Protein AF-A0A5F0D4K8-F1 (afdb_monomer_lite)

pLDDT: mean 79.17, std 13.9, range [42.75, 95.19]

Radius of gyration: 53.73 Å; chains: 1; bounding box: 143×47×119 Å

Secondary structure (DSSP, 8-state):
---HHHHHHHHHHHHHHHHHHHHS-GGG-SS-GGGTSHHHHHHHHHHHHHHHHHHHHHHHHHHHHHHHHHHHHHHHHHHHHHHHHHHHHHHHHHHHHHHHHT-HHHHHHHHHHHHHHHHHHHHHHHHHHHHHHH----S-----------

Structure (mmCIF, N/CA/C/O backbone):
data_AF-A0A5F0D4K8-F1
#
_entry.id   AF-A0A5F0D4K8-F1
#
loop_
_atom_site.group_PDB
_atom_site.id
_atom_site.type_symbol
_atom_site.label_atom_id
_atom_site.label_alt_id
_atom_site.label_comp_id
_atom_site.label_asym_id
_atom_site.label_entity_id
_atom_site.label_seq_id
_atom_site.pdbx_PDB_ins_code
_atom_site.Cartn_x
_atom_site.Cartn_y
_atom_site.Cartn_z
_atom_site.occupancy
_atom_site.B_iso_or_equiv
_atom_site.auth_seq_id
_atom_site.auth_comp_id
_atom_site.auth_asym_id
_atom_site.auth_atom_id
_atom_site.pdbx_PDB_model_num
ATOM 1 N N . MET A 1 1 ? -0.737 -5.977 -14.542 1.00 53.81 1 MET A N 1
ATOM 2 C CA . MET A 1 1 ? -0.170 -7.314 -14.805 1.00 53.81 1 MET A CA 1
ATOM 3 C C . MET A 1 1 ? 0.825 -7.167 -15.935 1.00 53.81 1 MET A C 1
ATOM 5 O O . MET A 1 1 ? 0.399 -6.930 -17.057 1.00 53.81 1 MET A O 1
ATOM 9 N N . GLY A 1 2 ? 2.121 -7.146 -15.610 1.00 55.56 2 GLY A N 1
ATOM 10 C CA . GLY A 1 2 ? 3.193 -6.940 -16.585 1.00 55.56 2 GLY A CA 1
ATOM 11 C C . GLY A 1 2 ? 3.102 -8.004 -17.665 1.00 55.56 2 GLY A C 1
ATOM 12 O O . GLY A 1 2 ? 3.254 -9.187 -17.383 1.00 55.56 2 GLY A O 1
ATOM 13 N N . THR A 1 3 ? 2.743 -7.592 -18.873 1.00 69.81 3 THR A N 1
ATOM 14 C CA . THR A 1 3 ? 2.500 -8.502 -19.982 1.00 69.81 3 THR A CA 1
ATOM 15 C C . THR A 1 3 ? 3.852 -9.051 -20.447 1.00 69.81 3 THR A C 1
ATOM 17 O O . THR A 1 3 ? 4.637 -8.287 -21.013 1.00 69.81 3 THR A O 1
ATOM 20 N N . PRO A 1 4 ? 4.150 -10.354 -20.263 1.00 85.38 4 PRO A N 1
ATOM 21 C CA . PRO A 1 4 ? 5.403 -10.964 -20.735 1.00 85.38 4 PRO A CA 1
ATOM 22 C C . PRO A 1 4 ? 5.602 -10.796 -22.250 1.00 85.38 4 PRO A C 1
ATOM 24 O O . PRO A 1 4 ? 6.719 -10.845 -22.754 1.00 85.38 4 PRO A O 1
ATOM 27 N N . TRP A 1 5 ? 4.518 -10.496 -22.964 1.00 84.88 5 TRP A N 1
ATOM 28 C CA . TRP A 1 5 ? 4.494 -10.097 -24.364 1.00 84.88 5 TRP A CA 1
ATOM 29 C C . TRP A 1 5 ? 5.401 -8.912 -24.721 1.00 84.88 5 TRP A C 1
ATOM 31 O O . TRP A 1 5 ? 5.979 -8.927 -25.803 1.00 84.88 5 TRP A O 1
ATOM 41 N N . PHE A 1 6 ? 5.575 -7.914 -23.842 1.00 84.31 6 PHE A N 1
ATOM 42 C CA . PHE A 1 6 ? 6.473 -6.784 -24.131 1.00 84.31 6 PHE A CA 1
ATOM 43 C C . PHE A 1 6 ? 7.936 -7.236 -24.207 1.00 84.31 6 PHE A C 1
ATOM 45 O O . PHE A 1 6 ? 8.645 -6.900 -25.154 1.00 84.31 6 PHE A O 1
ATOM 52 N N . LEU A 1 7 ? 8.362 -8.054 -23.240 1.00 86.69 7 LEU A N 1
ATOM 53 C CA . LEU A 1 7 ? 9.715 -8.605 -23.208 1.00 86.69 7 LEU A CA 1
ATOM 54 C C . LEU A 1 7 ? 9.952 -9.531 -24.404 1.00 86.69 7 LEU A C 1
ATOM 56 O O . LEU A 1 7 ? 10.970 -9.401 -25.073 1.00 86.69 7 LEU A O 1
ATOM 60 N N . LEU A 1 8 ? 8.982 -10.392 -24.733 1.00 90.19 8 LEU A N 1
ATOM 61 C CA . LEU A 1 8 ? 9.069 -11.278 -25.897 1.00 90.19 8 LEU A CA 1
ATOM 62 C C . LEU A 1 8 ? 9.215 -10.506 -27.216 1.00 90.19 8 LEU A C 1
ATOM 64 O O . LEU A 1 8 ? 10.046 -10.874 -28.044 1.00 90.19 8 LEU A O 1
ATOM 68 N N . GLY A 1 9 ? 8.456 -9.421 -27.404 1.00 90.31 9 GLY A N 1
ATOM 69 C CA . GLY A 1 9 ? 8.575 -8.564 -28.587 1.00 90.31 9 GLY A CA 1
ATOM 70 C C . GLY A 1 9 ? 9.948 -7.894 -28.697 1.00 90.31 9 GLY A C 1
ATOM 71 O O . GLY A 1 9 ? 10.557 -7.920 -29.766 1.00 90.31 9 GLY A O 1
ATOM 72 N N . LEU A 1 10 ? 10.467 -7.356 -27.585 1.00 88.38 10 LEU A N 1
ATOM 73 C CA . LEU A 1 10 ? 11.797 -6.738 -27.526 1.00 88.38 10 LEU A CA 1
ATOM 74 C C . LEU A 1 10 ? 12.908 -7.755 -27.841 1.00 88.38 10 LEU A C 1
ATOM 76 O O . LEU A 1 10 ? 13.815 -7.463 -28.620 1.00 88.38 10 LEU A O 1
ATOM 80 N N . THR A 1 11 ? 12.821 -8.964 -27.276 1.00 88.50 11 THR A N 1
ATOM 81 C CA . THR A 1 11 ? 13.782 -10.044 -27.535 1.00 88.50 11 THR A CA 1
ATOM 82 C C . THR A 1 11 ? 13.743 -10.484 -28.994 1.00 88.50 11 THR A C 1
ATOM 84 O O . THR A 1 11 ? 14.797 -10.624 -29.612 1.00 88.50 11 THR A O 1
ATOM 87 N N . LEU A 1 12 ? 12.551 -10.655 -29.575 1.00 92.56 12 LEU A N 1
ATOM 88 C CA . LEU A 1 12 ? 12.414 -11.037 -30.980 1.00 92.56 12 LEU A CA 1
ATOM 89 C C . LEU A 1 12 ? 12.984 -9.961 -31.913 1.00 92.56 12 LEU A C 1
ATOM 91 O O . LEU A 1 12 ? 13.694 -10.291 -32.861 1.00 92.56 12 LEU A O 1
ATOM 95 N N . PHE A 1 13 ? 12.730 -8.683 -31.617 1.00 88.69 13 PHE A N 1
ATOM 96 C CA . PHE A 1 13 ? 13.299 -7.560 -32.360 1.00 88.69 13 PHE A CA 1
ATOM 97 C C . PHE A 1 13 ? 14.832 -7.552 -32.302 1.00 88.69 13 PHE A C 1
ATOM 99 O O . PHE A 1 13 ? 15.480 -7.455 -33.343 1.00 88.69 13 PHE A O 1
ATOM 106 N N . ALA A 1 14 ? 15.420 -7.715 -31.113 1.00 86.81 14 ALA A N 1
ATOM 107 C CA . ALA A 1 14 ? 16.872 -7.762 -30.951 1.00 86.81 14 ALA A CA 1
ATOM 108 C C . ALA A 1 14 ? 17.497 -8.933 -31.730 1.00 86.81 14 ALA A C 1
ATOM 110 O O . ALA A 1 14 ? 18.474 -8.747 -32.455 1.00 86.81 14 ALA A O 1
ATOM 111 N N . VAL A 1 15 ? 16.903 -10.129 -31.645 1.00 88.31 15 VAL A N 1
ATOM 112 C CA . VAL A 1 15 ? 17.370 -11.316 -32.381 1.00 88.31 15 VAL A CA 1
ATOM 113 C C . VAL A 1 15 ? 17.256 -11.114 -33.893 1.00 88.31 15 VAL A C 1
ATOM 115 O O . VAL A 1 15 ? 18.198 -11.436 -34.620 1.00 88.31 15 VAL A O 1
ATOM 118 N N . ALA A 1 16 ? 16.146 -10.551 -34.378 1.00 87.88 16 ALA A N 1
ATOM 119 C CA . ALA A 1 16 ? 15.960 -10.249 -35.795 1.00 87.88 16 ALA A CA 1
ATOM 120 C C . ALA A 1 16 ? 16.986 -9.218 -36.299 1.00 87.88 16 ALA A C 1
ATOM 122 O O . ALA A 1 16 ? 17.579 -9.417 -37.358 1.00 87.88 16 ALA A O 1
ATOM 123 N N . TRP A 1 17 ? 17.256 -8.165 -35.520 1.00 83.69 17 TRP A N 1
ATOM 124 C CA . TRP A 1 17 ? 18.236 -7.123 -35.849 1.00 83.69 17 TRP A CA 1
ATOM 125 C C . TRP A 1 17 ? 19.661 -7.670 -35.957 1.00 83.69 17 TRP A C 1
ATOM 127 O O . TRP A 1 17 ? 20.365 -7.405 -36.936 1.00 83.69 17 TRP A O 1
ATOM 137 N N . ILE A 1 18 ? 20.071 -8.469 -34.966 1.00 81.94 18 ILE A N 1
ATOM 138 C CA . ILE A 1 18 ? 21.377 -9.138 -34.943 1.00 81.94 18 ILE A CA 1
ATOM 139 C C . ILE A 1 18 ? 21.489 -10.097 -36.132 1.00 81.94 18 ILE A C 1
ATOM 141 O O . ILE A 1 18 ? 22.495 -10.076 -36.842 1.00 81.94 18 ILE A O 1
ATOM 145 N N . SER A 1 19 ? 20.451 -10.898 -36.393 1.00 83.25 19 SER A N 1
ATOM 146 C CA . SER A 1 19 ? 20.441 -11.865 -37.499 1.00 83.25 19 SER A CA 1
ATOM 147 C C . SER A 1 19 ? 20.574 -11.167 -38.854 1.00 83.25 19 SER A C 1
ATOM 149 O O . SER A 1 19 ? 21.392 -11.575 -39.676 1.00 83.25 19 SER A O 1
ATOM 151 N N . TRP A 1 20 ? 19.839 -10.070 -39.063 1.00 79.19 20 TRP A N 1
ATOM 152 C CA . TRP A 1 20 ? 19.891 -9.278 -40.292 1.00 79.19 20 TRP A CA 1
ATOM 153 C C . TRP A 1 20 ? 21.278 -8.665 -40.525 1.00 79.19 20 TRP A C 1
ATOM 155 O O . TRP A 1 20 ? 21.852 -8.834 -41.597 1.00 79.19 20 TRP A O 1
ATOM 165 N N . ASN A 1 21 ? 21.872 -8.024 -39.514 1.00 74.25 21 ASN A N 1
ATOM 166 C CA . ASN A 1 21 ? 23.206 -7.412 -39.630 1.00 74.25 21 ASN A CA 1
ATOM 167 C C . ASN A 1 21 ? 24.367 -8.424 -39.705 1.00 74.25 21 ASN A C 1
ATOM 169 O O . ASN A 1 21 ? 25.478 -8.064 -40.112 1.0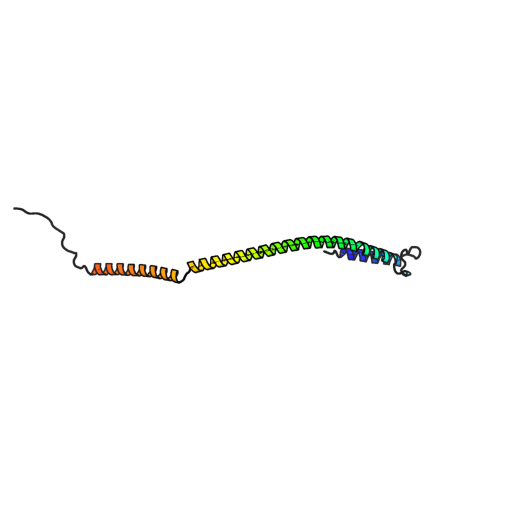0 74.25 21 ASN A O 1
ATOM 173 N N . THR A 1 22 ? 24.129 -9.680 -39.313 1.00 72.38 22 THR A N 1
ATOM 174 C CA . THR A 1 22 ? 25.119 -10.767 -39.408 1.00 72.38 22 THR A CA 1
ATOM 175 C C . THR A 1 22 ? 25.074 -11.469 -40.766 1.00 72.38 22 THR A C 1
ATOM 177 O O . THR A 1 22 ? 26.121 -11.841 -41.285 1.00 72.38 22 THR A O 1
ATOM 180 N N . LEU A 1 23 ? 23.884 -11.637 -41.354 1.00 71.94 23 LEU A N 1
ATOM 181 C CA . LEU A 1 23 ? 23.691 -12.331 -42.635 1.00 71.94 23 LEU A CA 1
ATOM 182 C C . LEU A 1 23 ? 23.788 -11.392 -43.854 1.00 71.94 23 LEU A C 1
ATOM 184 O O . LEU A 1 23 ? 23.942 -11.868 -44.978 1.00 71.94 23 LEU A O 1
ATOM 188 N N . ALA A 1 24 ? 23.692 -10.073 -43.655 1.00 69.12 24 ALA A N 1
ATOM 189 C CA . ALA A 1 24 ? 23.776 -9.088 -44.731 1.00 69.12 24 ALA A CA 1
ATOM 190 C C . ALA A 1 24 ? 25.220 -8.894 -45.261 1.00 69.12 24 ALA A C 1
ATOM 192 O O . ALA A 1 24 ? 26.164 -8.842 -44.465 1.00 69.12 24 ALA A O 1
ATOM 193 N N . PRO A 1 25 ? 25.410 -8.718 -46.588 1.00 62.88 25 PRO A N 1
ATOM 194 C CA . PRO A 1 25 ? 26.708 -8.404 -47.189 1.00 62.88 25 PRO A CA 1
ATOM 195 C C . PRO A 1 25 ? 27.308 -7.100 -46.650 1.00 62.88 25 PRO A C 1
ATOM 197 O O . PRO A 1 25 ? 26.588 -6.152 -46.341 1.00 62.88 25 PRO A O 1
ATOM 200 N N . GLU A 1 26 ? 28.639 -7.025 -46.606 1.00 61.59 26 GLU A N 1
ATOM 201 C CA . GLU A 1 26 ? 29.415 -5.958 -45.953 1.00 61.59 26 GLU A CA 1
ATOM 202 C C . GLU A 1 26 ? 29.075 -4.534 -46.430 1.00 61.59 26 GLU A C 1
ATOM 204 O O . GLU A 1 26 ? 29.121 -3.592 -45.645 1.00 61.59 26 GLU A O 1
ATOM 209 N N . ALA A 1 27 ? 28.618 -4.389 -47.677 1.00 61.88 27 ALA A N 1
ATOM 210 C CA . ALA A 1 27 ? 28.183 -3.115 -48.247 1.00 61.88 27 ALA A CA 1
ATOM 211 C C . ALA A 1 27 ? 26.875 -2.557 -47.644 1.00 61.88 27 ALA A C 1
ATOM 213 O O . ALA A 1 27 ? 26.599 -1.370 -47.799 1.00 61.88 27 ALA A O 1
ATOM 214 N N . TRP A 1 28 ? 26.039 -3.391 -47.013 1.00 59.94 28 TRP A N 1
ATOM 215 C CA . TRP A 1 28 ? 24.719 -3.020 -46.470 1.00 59.94 28 TRP A CA 1
ATOM 216 C C . TRP A 1 28 ? 24.639 -3.182 -44.940 1.00 59.94 28 TRP A C 1
ATOM 218 O O . TRP A 1 28 ? 23.564 -3.044 -44.351 1.00 59.94 28 TRP A O 1
ATOM 228 N N . ARG A 1 29 ? 25.765 -3.472 -44.271 1.00 62.88 29 ARG A N 1
ATOM 229 C CA . ARG A 1 29 ? 25.831 -3.614 -42.807 1.00 62.88 29 ARG A CA 1
ATOM 230 C C . ARG A 1 29 ? 25.792 -2.241 -42.144 1.00 62.88 29 ARG A C 1
ATOM 232 O O . ARG A 1 29 ? 26.823 -1.611 -41.928 1.00 62.88 29 ARG A O 1
ATOM 239 N N . PHE A 1 30 ? 24.585 -1.798 -41.809 1.00 58.88 30 PHE A N 1
ATOM 240 C CA . PHE A 1 30 ? 24.352 -0.549 -41.083 1.00 58.88 30 PHE A CA 1
ATOM 241 C C . PHE A 1 30 ? 24.860 -0.624 -39.628 1.00 58.88 30 PHE A C 1
ATOM 243 O O . PHE A 1 30 ? 25.247 0.395 -39.066 1.00 58.88 30 PHE A O 1
ATOM 250 N N . ASP A 1 31 ? 24.903 -1.826 -39.033 1.00 65.88 31 ASP A N 1
ATOM 251 C CA . ASP A 1 31 ? 25.360 -2.073 -37.660 1.00 65.88 31 ASP A CA 1
ATOM 252 C C . ASP A 1 31 ? 26.285 -3.308 -37.613 1.00 65.88 31 ASP A C 1
ATOM 254 O O . ASP A 1 31 ? 25.862 -4.444 -37.391 1.00 65.88 31 ASP A O 1
ATOM 258 N N . SER A 1 32 ? 27.570 -3.106 -37.919 1.00 64.94 32 SER A N 1
ATOM 259 C CA . SER A 1 32 ? 28.546 -4.198 -38.036 1.00 64.94 32 SER A CA 1
ATOM 260 C C . SER A 1 32 ? 28.896 -4.834 -36.686 1.00 64.94 32 SER A C 1
ATOM 262 O O . SER A 1 32 ? 29.226 -4.149 -35.719 1.00 64.94 32 SER A O 1
ATOM 264 N N . VAL A 1 33 ? 28.965 -6.171 -36.665 1.00 63.12 33 VAL A N 1
ATOM 265 C CA . VAL A 1 33 ? 29.365 -6.990 -35.499 1.00 63.12 33 VAL A CA 1
ATOM 266 C C . VAL A 1 33 ? 30.734 -6.570 -34.939 1.00 63.12 33 VAL A C 1
ATOM 268 O O . VAL A 1 33 ? 30.946 -6.615 -33.733 1.00 63.12 33 VAL A O 1
ATOM 271 N N . ALA A 1 34 ? 31.647 -6.096 -35.796 1.00 62.31 34 ALA A N 1
ATOM 272 C CA . ALA A 1 34 ? 32.982 -5.635 -35.405 1.00 62.31 34 ALA A CA 1
ATOM 273 C C . ALA A 1 34 ? 32.976 -4.389 -34.493 1.00 62.31 34 ALA A C 1
ATOM 275 O O . ALA A 1 34 ? 33.922 -4.183 -33.741 1.00 62.31 34 ALA A O 1
ATOM 276 N N . LEU A 1 35 ? 31.914 -3.575 -34.546 1.00 61.72 35 LEU A N 1
ATOM 277 C CA . LEU A 1 35 ? 31.730 -2.372 -33.722 1.00 61.72 35 LEU A CA 1
ATOM 278 C C . LEU A 1 35 ? 30.803 -2.625 -32.518 1.00 61.72 35 LEU A C 1
ATOM 280 O O . LEU A 1 35 ? 30.468 -1.688 -31.797 1.00 61.72 35 LEU A O 1
ATOM 284 N N . GLY A 1 36 ? 30.378 -3.876 -32.297 1.00 67.75 36 GLY A N 1
ATOM 285 C CA . GLY A 1 36 ? 29.596 -4.267 -31.122 1.00 67.75 36 GLY A CA 1
ATOM 286 C C . GLY A 1 36 ? 28.134 -3.809 -31.125 1.00 67.75 36 GLY A C 1
ATOM 287 O O . GLY A 1 36 ? 27.571 -3.609 -30.055 1.00 67.75 36 GLY A O 1
ATOM 288 N N . PHE A 1 37 ? 27.513 -3.647 -32.298 1.00 77.62 37 PHE A N 1
ATOM 289 C CA . PHE A 1 37 ? 26.127 -3.174 -32.439 1.00 77.62 37 PHE A CA 1
ATOM 290 C C . PHE A 1 37 ? 25.874 -1.800 -31.785 1.00 77.62 37 PHE A C 1
ATOM 292 O O . PHE A 1 37 ? 24.984 -1.626 -30.941 1.00 77.62 37 PHE A O 1
ATOM 299 N N . ILE A 1 38 ? 26.705 -0.811 -32.128 1.00 80.94 38 ILE A N 1
ATOM 300 C CA . ILE A 1 38 ? 26.649 0.533 -31.541 1.00 80.94 38 ILE A CA 1
ATOM 301 C C . ILE A 1 38 ? 25.274 1.184 -31.768 1.00 80.94 38 ILE A C 1
ATOM 303 O O . ILE A 1 38 ? 24.765 1.861 -30.876 1.00 80.94 38 ILE A O 1
ATOM 307 N N . ALA A 1 39 ? 24.629 0.939 -32.916 1.00 81.06 39 ALA A N 1
ATOM 308 C CA . ALA A 1 39 ? 23.326 1.525 -33.226 1.00 81.06 39 ALA A CA 1
ATOM 309 C C . ALA A 1 39 ? 22.218 0.921 -32.353 1.00 81.06 39 ALA A C 1
ATOM 311 O O . ALA A 1 39 ? 21.426 1.662 -31.767 1.00 81.06 39 ALA A O 1
ATOM 312 N N . LEU A 1 40 ? 22.202 -0.409 -32.198 1.00 85.31 40 LEU A N 1
ATOM 313 C CA . LEU A 1 40 ? 21.286 -1.086 -31.278 1.00 85.31 40 LEU A CA 1
ATOM 314 C C . LEU A 1 40 ? 21.468 -0.579 -29.841 1.00 85.31 40 LEU A C 1
ATOM 316 O O . LEU A 1 40 ? 20.491 -0.291 -29.151 1.00 85.31 40 LEU A O 1
ATOM 320 N N . THR A 1 41 ? 22.720 -0.417 -29.413 1.00 86.19 41 THR A N 1
ATOM 321 C CA . THR A 1 41 ? 23.058 0.083 -28.076 1.00 86.19 41 THR A CA 1
ATOM 322 C C . THR A 1 41 ? 22.525 1.498 -27.856 1.00 86.19 41 THR A C 1
ATOM 324 O O . THR A 1 41 ? 21.857 1.749 -26.855 1.00 86.19 41 THR A O 1
ATOM 327 N N . LEU A 1 42 ? 22.739 2.408 -28.811 1.00 85.94 42 LEU A N 1
ATOM 328 C CA . LEU A 1 42 ? 22.230 3.781 -28.741 1.00 85.94 42 LEU A CA 1
ATOM 329 C C . LEU A 1 42 ? 20.699 3.825 -28.636 1.00 85.94 42 LEU A C 1
ATOM 331 O O . LEU A 1 42 ? 20.153 4.562 -27.811 1.00 85.94 42 LEU A O 1
ATOM 335 N N . VAL A 1 43 ? 20.000 3.008 -29.429 1.00 88.25 43 VAL A N 1
ATOM 336 C CA . VAL A 1 43 ? 18.531 2.922 -29.395 1.00 88.25 43 VAL A CA 1
ATOM 337 C C . VAL A 1 43 ? 18.037 2.389 -28.047 1.00 88.25 43 VAL A C 1
ATOM 339 O O . VAL A 1 43 ? 17.099 2.949 -27.477 1.00 88.25 43 VAL A O 1
ATOM 342 N N . LEU A 1 44 ? 18.676 1.353 -27.498 1.00 87.38 44 LEU A N 1
ATOM 343 C CA . LEU A 1 44 ? 18.312 0.795 -26.191 1.00 87.38 44 LEU A CA 1
ATOM 344 C C . LEU A 1 44 ? 18.587 1.776 -25.041 1.00 87.38 44 LEU A C 1
ATOM 346 O O . LEU A 1 44 ? 17.759 1.910 -24.140 1.00 87.38 44 LEU A O 1
ATOM 350 N N . SER A 1 45 ? 19.698 2.518 -25.081 1.00 90.44 45 SER A N 1
ATOM 351 C CA . SER A 1 45 ? 19.983 3.570 -24.095 1.00 90.44 45 SER A CA 1
ATOM 352 C C . SER A 1 45 ? 18.942 4.691 -24.136 1.00 90.44 45 SER A C 1
ATOM 354 O O . SER A 1 45 ? 18.476 5.147 -23.089 1.00 90.44 45 SER A O 1
ATOM 356 N N . MET A 1 46 ? 18.514 5.097 -25.333 1.00 89.31 46 MET A N 1
ATOM 357 C CA . MET A 1 46 ? 17.426 6.063 -25.497 1.00 89.31 46 MET A CA 1
ATOM 358 C C . MET A 1 46 ? 16.096 5.520 -24.953 1.00 89.31 46 MET A C 1
ATOM 360 O O . MET A 1 46 ? 15.372 6.241 -24.264 1.00 89.31 46 MET A O 1
ATOM 364 N N . GLN A 1 47 ? 15.786 4.244 -25.204 1.00 91.56 47 GLN A N 1
ATOM 365 C CA . GLN A 1 47 ? 14.571 3.596 -24.702 1.00 91.56 47 GLN A CA 1
ATOM 366 C C . GLN A 1 47 ? 14.517 3.606 -23.168 1.00 91.56 47 GLN A C 1
ATOM 368 O O . GLN A 1 47 ? 13.485 3.962 -22.595 1.00 91.56 47 GLN A O 1
ATOM 373 N N . ALA A 1 48 ? 15.634 3.299 -22.504 1.00 88.06 48 ALA A N 1
ATOM 374 C CA . ALA A 1 48 ? 15.745 3.382 -21.049 1.00 88.06 48 ALA A CA 1
ATOM 375 C C . ALA A 1 48 ? 15.557 4.820 -20.530 1.00 88.06 48 ALA A C 1
ATOM 377 O O . ALA A 1 48 ? 14.853 5.038 -19.543 1.00 88.06 48 ALA A O 1
ATOM 378 N N . SER A 1 49 ? 16.131 5.810 -21.223 1.00 92.00 49 SER A N 1
ATOM 379 C CA . SER A 1 49 ? 16.031 7.224 -20.842 1.00 92.00 49 SER A CA 1
ATOM 380 C C . SER A 1 49 ? 14.592 7.751 -20.882 1.00 92.00 49 SER A C 1
ATOM 382 O O . SER A 1 49 ? 14.180 8.467 -19.970 1.00 92.00 49 SER A O 1
ATOM 384 N N . TYR A 1 50 ? 13.795 7.353 -21.880 1.00 91.38 50 TYR A N 1
ATOM 385 C CA . TYR A 1 50 ? 12.386 7.753 -21.967 1.00 91.38 50 TYR A CA 1
ATOM 386 C C . TYR A 1 50 ? 11.455 6.930 -21.059 1.00 91.38 50 TYR A C 1
ATOM 388 O O . TYR A 1 50 ? 10.401 7.411 -20.642 1.00 91.38 50 TYR A O 1
ATOM 396 N N . ALA A 1 51 ? 11.836 5.702 -20.700 1.00 88.06 51 ALA A N 1
ATOM 397 C CA . ALA A 1 51 ? 11.051 4.888 -19.776 1.00 88.06 51 ALA A CA 1
ATOM 398 C C . ALA A 1 51 ? 10.998 5.494 -18.361 1.00 88.06 51 ALA A C 1
ATOM 400 O O . ALA A 1 51 ? 9.946 5.464 -17.726 1.00 88.06 51 ALA A O 1
ATOM 401 N N . ALA A 1 52 ? 12.094 6.090 -17.881 1.00 85.56 52 ALA A N 1
ATOM 402 C CA . ALA A 1 52 ? 12.186 6.680 -16.543 1.00 85.56 52 ALA A CA 1
ATOM 403 C C . ALA A 1 52 ? 11.075 7.708 -16.211 1.00 85.56 52 ALA A C 1
ATOM 405 O O . ALA A 1 52 ? 10.386 7.520 -15.207 1.00 85.56 52 ALA A O 1
ATOM 406 N N . PRO A 1 53 ? 10.814 8.753 -17.023 1.00 84.31 53 PRO A N 1
ATOM 407 C CA . PRO A 1 53 ? 9.751 9.719 -16.731 1.00 84.31 53 PRO A CA 1
ATOM 408 C C . PRO A 1 53 ? 8.345 9.111 -16.797 1.00 84.31 53 PRO A C 1
ATOM 410 O O . PRO A 1 53 ? 7.476 9.480 -16.009 1.00 84.31 53 PRO A O 1
ATOM 413 N N . MET A 1 54 ? 8.110 8.150 -17.693 1.00 83.44 54 MET A N 1
ATOM 414 C CA . MET A 1 54 ? 6.825 7.446 -17.768 1.00 83.44 54 MET A CA 1
ATOM 415 C C . MET A 1 54 ? 6.579 6.582 -16.530 1.00 83.44 54 MET A C 1
ATOM 417 O O . MET A 1 54 ? 5.458 6.541 -16.023 1.00 83.44 54 MET A O 1
ATOM 421 N N . ILE A 1 55 ? 7.627 5.932 -16.019 1.00 86.44 55 ILE A N 1
ATOM 422 C CA . ILE A 1 55 ? 7.572 5.177 -14.766 1.00 86.44 55 ILE A CA 1
ATOM 423 C C . ILE A 1 55 ? 7.260 6.118 -13.601 1.00 86.44 55 ILE A C 1
ATOM 425 O O . ILE A 1 55 ? 6.372 5.802 -12.820 1.00 86.44 55 ILE A O 1
ATOM 429 N N . LEU A 1 56 ? 7.897 7.291 -13.527 1.00 84.44 56 LEU A N 1
ATOM 430 C CA . LEU A 1 56 ? 7.625 8.280 -12.476 1.00 84.44 56 LEU A CA 1
ATOM 431 C C . LEU A 1 56 ? 6.174 8.788 -12.505 1.00 84.44 56 LEU A C 1
ATOM 433 O O . LEU A 1 56 ? 5.534 8.895 -11.464 1.00 84.44 56 LEU A O 1
ATOM 437 N N . LEU A 1 57 ? 5.609 9.053 -13.687 1.00 87.00 57 LEU A N 1
ATOM 438 C CA . LEU A 1 57 ? 4.198 9.444 -13.812 1.00 87.00 57 LEU A CA 1
ATOM 439 C C . LEU A 1 57 ? 3.242 8.306 -13.434 1.00 87.00 57 LEU A C 1
ATOM 441 O O . LEU A 1 57 ? 2.196 8.544 -12.825 1.00 87.00 57 LEU A O 1
ATOM 445 N N . ALA A 1 58 ? 3.584 7.069 -13.799 1.00 86.44 58 ALA A N 1
ATOM 446 C CA . ALA A 1 58 ? 2.814 5.895 -13.411 1.00 86.44 58 ALA A CA 1
ATOM 447 C C . ALA A 1 58 ? 2.869 5.661 -11.894 1.00 86.44 58 ALA A C 1
ATOM 449 O O . ALA A 1 58 ? 1.836 5.332 -11.312 1.00 86.44 58 ALA A O 1
ATOM 450 N N . GLN A 1 59 ? 4.035 5.880 -11.278 1.00 86.62 59 GLN A N 1
ATOM 451 C CA . GLN A 1 59 ? 4.256 5.801 -9.834 1.00 86.62 59 GLN A CA 1
ATOM 452 C C . GLN A 1 59 ? 3.467 6.880 -9.095 1.00 86.62 59 GLN A C 1
ATOM 454 O O . GLN A 1 59 ? 2.652 6.523 -8.261 1.00 86.62 59 GLN A O 1
ATOM 459 N N . ASN A 1 60 ? 3.546 8.154 -9.493 1.00 85.56 60 ASN A N 1
ATOM 460 C CA . ASN A 1 60 ? 2.744 9.220 -8.872 1.00 85.56 60 ASN A CA 1
ATOM 461 C C . ASN A 1 60 ? 1.238 8.892 -8.870 1.00 85.56 60 ASN A C 1
ATOM 463 O O . ASN A 1 60 ? 0.550 9.071 -7.873 1.00 85.56 60 ASN A O 1
ATOM 467 N N . ARG A 1 61 ? 0.714 8.330 -9.971 1.00 84.44 61 ARG A N 1
ATOM 468 C CA . ARG A 1 61 ? -0.695 7.897 -10.056 1.00 84.44 61 ARG A CA 1
ATOM 469 C C . ARG A 1 61 ? -1.018 6.636 -9.250 1.00 84.44 61 ARG A C 1
ATOM 471 O O . ARG A 1 61 ? -2.198 6.343 -9.031 1.00 84.44 61 ARG A O 1
ATOM 478 N N . GLN A 1 62 ? -0.029 5.803 -8.948 1.00 85.06 62 GLN A N 1
ATOM 479 C CA . GLN A 1 62 ? -0.182 4.671 -8.035 1.00 85.06 62 GLN A CA 1
ATOM 480 C C . GLN A 1 62 ? -0.173 5.186 -6.600 1.00 85.06 62 GLN A C 1
ATOM 482 O O . GLN A 1 62 ? -1.150 4.953 -5.904 1.00 85.06 62 GLN A O 1
ATOM 487 N N . ASP A 1 63 ? 0.805 6.009 -6.237 1.00 85.12 63 ASP A N 1
ATOM 488 C CA . ASP A 1 63 ? 0.942 6.621 -4.917 1.00 85.12 63 ASP A CA 1
ATOM 489 C C . ASP A 1 63 ? -0.295 7.448 -4.532 1.00 85.12 63 ASP A C 1
ATOM 491 O O . ASP A 1 63 ? -0.789 7.339 -3.411 1.00 85.12 63 ASP A O 1
ATOM 495 N N . ASP A 1 64 ? -0.868 8.214 -5.468 1.00 85.38 64 ASP A N 1
ATOM 496 C CA . ASP A 1 64 ? -2.116 8.956 -5.248 1.00 85.38 64 ASP A CA 1
ATOM 497 C C . ASP A 1 64 ? -3.301 8.023 -4.939 1.00 85.38 64 ASP A C 1
ATOM 499 O O . ASP A 1 64 ? -4.127 8.312 -4.069 1.00 85.38 64 ASP A O 1
ATOM 503 N N . ARG A 1 65 ? -3.399 6.887 -5.644 1.00 87.62 65 ARG A N 1
ATOM 504 C CA . ARG A 1 65 ? -4.451 5.886 -5.400 1.00 87.62 65 ARG A CA 1
ATOM 505 C C . ARG A 1 65 ? -4.235 5.171 -4.076 1.00 87.62 65 ARG A C 1
ATOM 507 O O . ARG A 1 65 ? -5.192 5.023 -3.318 1.00 87.62 65 ARG A O 1
ATOM 514 N N . ASP A 1 66 ? -2.999 4.782 -3.798 1.00 85.88 66 ASP A N 1
ATOM 515 C CA . ASP A 1 66 ? -2.610 4.105 -2.569 1.00 85.88 66 ASP A CA 1
ATOM 516 C C . ASP A 1 66 ? -2.889 5.013 -1.371 1.00 85.88 66 ASP A C 1
ATOM 518 O O . ASP A 1 66 ? -3.494 4.578 -0.395 1.00 85.88 66 ASP A O 1
ATOM 522 N N . ARG A 1 67 ? -2.582 6.312 -1.473 1.00 88.06 67 ARG A N 1
ATOM 523 C CA . ARG A 1 67 ? -2.915 7.307 -0.449 1.00 88.06 67 ARG A CA 1
ATOM 524 C C . ARG A 1 67 ? -4.413 7.370 -0.159 1.00 88.06 67 ARG A C 1
ATOM 526 O O . ARG A 1 67 ? -4.804 7.318 1.006 1.00 88.06 67 ARG A O 1
ATOM 533 N N . VAL A 1 68 ? -5.255 7.470 -1.190 1.00 86.38 68 VAL A N 1
ATOM 534 C CA . VAL A 1 68 ? -6.718 7.489 -1.011 1.00 86.38 68 VAL A CA 1
ATOM 535 C C . VAL A 1 68 ? -7.202 6.189 -0.367 1.00 86.38 68 VAL A C 1
ATOM 537 O O . VAL A 1 68 ? -8.065 6.220 0.511 1.00 86.38 68 VAL A O 1
ATOM 540 N N . GLN A 1 69 ? -6.636 5.051 -0.767 1.00 86.56 69 GLN A N 1
ATOM 541 C CA . GLN A 1 69 ? -6.971 3.755 -0.188 1.00 86.56 69 GLN A CA 1
ATOM 542 C C . GLN A 1 69 ? -6.571 3.673 1.295 1.00 86.56 69 GLN A C 1
ATOM 544 O O . GLN A 1 69 ? -7.390 3.265 2.116 1.00 86.56 69 GLN A O 1
ATOM 549 N N . PHE A 1 70 ? -5.382 4.158 1.667 1.00 87.62 70 PHE A N 1
ATOM 550 C CA . PHE A 1 70 ? -4.938 4.231 3.062 1.00 87.62 70 PHE A CA 1
ATOM 551 C C . PHE A 1 70 ? -5.824 5.139 3.923 1.00 87.62 70 PHE A C 1
ATOM 553 O O . PHE A 1 70 ? -6.156 4.784 5.054 1.00 87.62 70 PHE A O 1
ATOM 560 N N . GLU A 1 71 ? -6.232 6.304 3.411 1.00 89.31 71 GLU A N 1
ATOM 561 C CA . GLU A 1 71 ? -7.124 7.216 4.137 1.00 89.31 71 GLU A CA 1
ATOM 562 C C . GLU A 1 71 ? -8.505 6.581 4.381 1.00 89.31 71 GLU A C 1
ATOM 564 O O . GLU A 1 71 ? -9.047 6.682 5.486 1.00 89.31 71 GLU A O 1
ATOM 569 N N . GLN A 1 72 ? -9.051 5.874 3.385 1.00 90.62 72 GLN A N 1
ATOM 570 C CA . GLN A 1 72 ? -10.308 5.134 3.524 1.00 90.62 72 GLN A CA 1
ATOM 571 C C . GLN A 1 72 ? -10.190 3.975 4.513 1.00 90.62 72 GLN A C 1
ATOM 573 O O . GLN A 1 72 ? -11.080 3.797 5.346 1.00 90.62 72 GLN A O 1
ATOM 578 N N . ASP A 1 73 ? -9.106 3.207 4.451 1.00 88.94 73 ASP A N 1
ATOM 579 C CA . ASP A 1 73 ? -8.885 2.088 5.364 1.00 88.94 73 ASP A CA 1
ATOM 580 C C . ASP A 1 73 ? -8.714 2.572 6.807 1.00 88.94 73 ASP A C 1
ATOM 582 O O . ASP A 1 73 ? -9.279 1.971 7.721 1.00 88.94 73 ASP A O 1
ATOM 586 N N . ARG A 1 74 ? -8.061 3.721 7.024 1.00 91.44 74 ARG A N 1
ATOM 587 C CA . ARG A 1 74 ? -7.975 4.346 8.351 1.00 91.44 74 ARG A CA 1
ATOM 588 C C . ARG A 1 74 ? -9.350 4.751 8.886 1.00 91.44 74 ARG A C 1
ATOM 590 O O . ARG A 1 74 ? -9.682 4.409 10.017 1.00 91.44 74 ARG A O 1
ATOM 597 N N . GLN A 1 75 ? -10.179 5.406 8.069 1.00 90.12 75 GLN A N 1
ATOM 598 C CA . GLN A 1 75 ? -11.550 5.759 8.467 1.00 90.12 75 GLN A CA 1
ATOM 599 C C . GLN A 1 75 ? -12.414 4.521 8.745 1.00 90.12 75 GLN A C 1
ATOM 601 O O . GLN A 1 75 ? -13.221 4.519 9.674 1.00 90.12 75 GLN A O 1
ATOM 606 N N . ARG A 1 76 ? -12.266 3.457 7.947 1.00 88.31 76 ARG A N 1
ATOM 607 C CA . ARG A 1 76 ? -12.965 2.184 8.175 1.00 88.31 76 ARG A CA 1
ATOM 608 C C . ARG A 1 76 ? -12.519 1.526 9.475 1.00 88.31 76 ARG A C 1
ATOM 610 O O . ARG A 1 76 ? -13.375 1.036 10.207 1.00 88.31 76 ARG A O 1
ATOM 617 N N . ALA A 1 77 ? -11.223 1.541 9.782 1.00 90.12 77 ALA A N 1
ATOM 618 C CA . ALA A 1 77 ? -10.691 1.008 11.031 1.00 90.12 77 ALA A CA 1
ATOM 619 C C . ALA A 1 77 ? -11.236 1.772 12.248 1.00 90.12 77 ALA A C 1
ATOM 621 O O . ALA A 1 77 ? -11.711 1.142 13.189 1.00 90.12 77 ALA A O 1
ATOM 622 N N . GLU A 1 78 ? -11.260 3.108 12.201 1.00 90.94 78 GLU A N 1
ATOM 623 C CA . GLU A 1 78 ? -11.844 3.945 13.261 1.00 90.94 78 GLU A CA 1
ATOM 624 C C . GLU A 1 78 ? -13.335 3.633 13.485 1.00 90.94 78 GLU A C 1
ATOM 626 O O . GLU A 1 78 ? -13.757 3.433 14.623 1.00 90.94 78 GLU A O 1
ATOM 631 N N . ARG A 1 79 ? -14.127 3.507 12.408 1.00 89.31 79 ARG A N 1
ATOM 632 C CA . ARG A 1 79 ? -15.545 3.105 12.501 1.00 89.31 79 ARG A CA 1
ATOM 633 C C . ARG A 1 79 ? -15.712 1.700 13.074 1.00 89.31 79 ARG A C 1
ATOM 635 O O . ARG A 1 79 ? -16.546 1.496 13.944 1.00 89.31 79 ARG A O 1
ATOM 642 N N . THR A 1 80 ? -14.883 0.754 12.638 1.00 86.56 80 THR A N 1
ATOM 643 C CA . THR A 1 80 ? -14.934 -0.638 13.114 1.00 86.56 80 THR A CA 1
ATOM 644 C C . THR A 1 80 ? -14.613 -0.729 14.607 1.00 86.56 80 THR A C 1
ATOM 646 O O . THR A 1 80 ? -15.257 -1.490 15.329 1.00 86.56 80 THR A O 1
ATOM 649 N N . LEU A 1 81 ? -13.648 0.060 15.093 1.00 92.19 81 LEU A N 1
ATOM 650 C CA . LEU A 1 81 ? -13.341 0.152 16.521 1.00 92.19 81 LEU A CA 1
ATOM 651 C C . LEU A 1 81 ? -14.521 0.732 17.309 1.00 92.19 81 LEU A C 1
ATOM 653 O O . LEU A 1 81 ? -14.922 0.137 18.307 1.00 92.19 81 LEU A O 1
ATOM 657 N N . ALA A 1 82 ? -15.117 1.830 16.835 1.00 91.62 82 ALA A N 1
ATOM 658 C CA . ALA A 1 82 ? -16.274 2.448 17.482 1.00 91.62 82 ALA A CA 1
ATOM 659 C C . ALA A 1 82 ? -17.492 1.506 17.536 1.00 91.62 82 ALA A C 1
ATOM 661 O O . ALA A 1 82 ? -18.110 1.370 18.591 1.00 91.62 82 ALA A O 1
ATOM 662 N N . ASP A 1 83 ? -17.798 0.805 16.441 1.00 91.31 83 ASP A N 1
ATOM 663 C CA . ASP A 1 83 ? -18.884 -0.182 16.390 1.00 91.31 83 ASP A CA 1
ATOM 664 C C . ASP A 1 83 ? -18.621 -1.348 17.351 1.00 91.31 83 ASP A C 1
ATOM 666 O O . ASP A 1 83 ? -19.527 -1.820 18.037 1.00 91.31 83 ASP A O 1
ATOM 670 N N . THR A 1 84 ? -17.365 -1.789 17.456 1.00 92.12 84 THR A N 1
ATOM 671 C CA . THR A 1 84 ? -16.977 -2.851 18.393 1.00 92.12 84 THR A CA 1
ATOM 672 C C . THR A 1 84 ? -17.126 -2.396 19.845 1.00 92.12 84 THR A C 1
ATOM 674 O O . THR A 1 84 ? -17.658 -3.142 20.667 1.00 92.12 84 THR A O 1
ATOM 677 N N . GLU A 1 85 ? -16.705 -1.172 20.177 1.00 93.00 85 GLU A N 1
ATOM 678 C CA . GLU A 1 85 ? -16.904 -0.595 21.511 1.00 93.00 85 GLU A CA 1
ATOM 679 C C . GLU A 1 85 ? -18.388 -0.430 21.850 1.00 93.00 85 GLU A C 1
ATOM 681 O O . GLU A 1 85 ? -18.796 -0.714 22.980 1.00 93.00 85 GLU A O 1
ATOM 686 N N . TYR A 1 86 ? -19.198 -0.009 20.877 1.00 92.62 86 TYR A N 1
ATOM 687 C CA . TYR A 1 86 ? -20.643 0.114 21.027 1.00 92.62 86 TYR A CA 1
ATOM 688 C C . TYR A 1 86 ? -21.284 -1.245 21.326 1.00 92.62 86 TYR A C 1
ATOM 690 O O . TYR A 1 86 ? -21.951 -1.407 22.348 1.00 92.62 86 TYR A O 1
ATOM 698 N N . LEU A 1 87 ? -20.998 -2.255 20.498 1.00 93.19 87 LEU A N 1
ATOM 699 C CA . LEU A 1 87 ? -21.484 -3.618 20.707 1.00 93.19 87 LEU A CA 1
ATOM 700 C C . LEU A 1 87 ? -21.023 -4.190 22.054 1.00 93.19 87 LEU A C 1
ATOM 702 O O . LEU A 1 87 ? -21.806 -4.846 22.736 1.00 93.19 87 LEU A O 1
ATOM 706 N N . ALA A 1 88 ? -19.785 -3.922 22.478 1.00 93.06 88 ALA A N 1
ATOM 707 C CA . ALA A 1 88 ? -19.280 -4.378 23.770 1.00 93.06 88 ALA A CA 1
ATOM 708 C C . ALA A 1 88 ? -20.062 -3.773 24.949 1.00 93.06 88 ALA A C 1
ATOM 710 O O . ALA A 1 88 ? -20.414 -4.500 25.882 1.00 93.06 88 ALA A O 1
ATOM 711 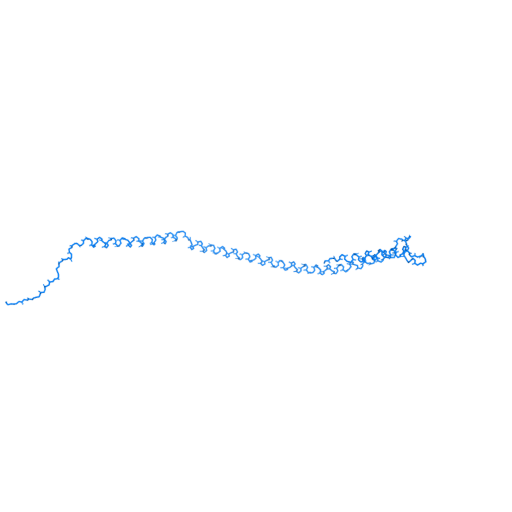N N . ARG A 1 89 ? -20.371 -2.468 24.909 1.00 93.75 89 ARG A N 1
ATOM 712 C CA . ARG A 1 89 ? -21.194 -1.812 25.943 1.00 93.75 89 ARG A CA 1
ATOM 713 C C . ARG A 1 89 ? -22.606 -2.382 25.980 1.00 93.75 89 ARG A C 1
ATOM 715 O O . ARG A 1 89 ? -23.096 -2.712 27.061 1.00 93.75 89 ARG A O 1
ATOM 722 N N . GLU A 1 90 ? -23.199 -2.604 24.816 1.00 95.19 90 GLU A N 1
ATOM 723 C CA . GLU A 1 90 ? -24.578 -3.079 24.712 1.00 95.19 90 GLU A CA 1
ATOM 724 C C . GLU A 1 90 ? -24.707 -4.532 25.171 1.00 95.19 90 GLU A C 1
ATOM 726 O O . GLU A 1 90 ? -25.654 -4.883 25.875 1.00 95.19 90 GLU A O 1
ATOM 731 N N . VAL A 1 91 ? -23.701 -5.366 24.891 1.00 93.25 91 VAL A N 1
ATOM 732 C CA . VAL A 1 91 ? -23.610 -6.731 25.426 1.00 93.25 91 VAL A CA 1
ATOM 733 C C . VAL A 1 91 ? -23.459 -6.727 26.950 1.00 93.25 91 VAL A C 1
ATOM 735 O O . VAL A 1 91 ? -24.077 -7.552 27.627 1.00 93.25 91 VAL A O 1
ATOM 738 N N . VAL A 1 92 ? -22.673 -5.808 27.523 1.00 93.50 92 VAL A N 1
ATOM 739 C CA . VAL A 1 92 ? -22.536 -5.684 28.986 1.00 93.50 92 VAL A CA 1
ATOM 740 C C . VAL A 1 92 ? -23.853 -5.246 29.627 1.00 93.50 92 VAL A C 1
ATOM 742 O O . VAL A 1 92 ? -24.264 -5.849 30.622 1.00 93.50 92 VAL A O 1
ATOM 745 N N . ALA A 1 93 ? -24.537 -4.254 29.053 1.00 91.81 93 ALA A N 1
ATOM 746 C CA . ALA A 1 93 ? -25.845 -3.802 29.522 1.00 91.81 93 ALA A CA 1
ATOM 747 C C . ALA A 1 93 ? -26.884 -4.935 29.463 1.00 91.81 93 ALA A C 1
ATOM 749 O O . ALA A 1 93 ? -27.559 -5.212 30.457 1.00 91.81 93 ALA A O 1
ATOM 750 N N . LEU A 1 94 ? -26.939 -5.663 28.343 1.00 90.38 94 LEU A N 1
ATOM 751 C CA . LEU A 1 94 ? -27.813 -6.823 28.173 1.00 90.38 94 LEU A CA 1
ATOM 752 C C . LEU A 1 94 ? -27.503 -7.927 29.194 1.00 90.38 94 LEU A C 1
ATOM 754 O O . LEU A 1 94 ? -28.416 -8.499 29.788 1.00 90.38 94 LEU A O 1
ATOM 758 N N . ARG A 1 95 ? -26.221 -8.210 29.452 1.00 92.44 95 ARG A N 1
ATOM 759 C CA . ARG A 1 95 ? -25.798 -9.200 30.453 1.00 92.44 95 ARG A CA 1
ATOM 760 C C . ARG A 1 95 ? -26.272 -8.835 31.858 1.00 92.44 95 ARG A C 1
ATOM 762 O O . ARG A 1 95 ? -26.681 -9.730 32.595 1.00 92.44 95 ARG A O 1
ATOM 769 N N . ILE A 1 96 ? -26.180 -7.563 32.247 1.00 88.06 96 ILE A N 1
ATOM 770 C CA . ILE A 1 96 ? -26.646 -7.095 33.561 1.00 88.06 96 ILE A CA 1
ATOM 771 C C . ILE A 1 96 ? -28.166 -7.250 33.656 1.00 88.06 96 ILE A C 1
ATOM 773 O O . ILE A 1 96 ? -28.642 -7.871 34.602 1.00 88.06 96 ILE A O 1
ATOM 777 N N . ALA A 1 97 ? -28.907 -6.808 32.635 1.00 86.19 97 ALA A N 1
ATOM 778 C CA . ALA A 1 97 ? -30.361 -6.957 32.592 1.00 86.19 97 ALA A CA 1
ATOM 779 C C . ALA A 1 97 ? -30.805 -8.430 32.712 1.00 86.19 97 ALA A C 1
ATOM 781 O O . ALA A 1 97 ? -31.697 -8.748 33.496 1.00 86.19 97 ALA A O 1
ATOM 782 N N . ILE A 1 98 ? -30.142 -9.351 32.000 1.00 84.75 98 ILE A N 1
ATOM 783 C CA . ILE A 1 98 ? -30.412 -10.796 32.101 1.00 84.75 98 ILE A CA 1
ATOM 784 C C . ILE A 1 98 ? -30.072 -11.331 33.498 1.00 84.75 98 ILE A C 1
ATOM 786 O O . ILE A 1 98 ? -30.817 -12.144 34.047 1.00 84.75 98 ILE A O 1
ATOM 790 N N . LYS A 1 99 ? -28.954 -10.891 34.086 1.00 82.62 99 LYS A N 1
ATOM 791 C CA . LYS A 1 99 ? -28.525 -11.318 35.424 1.00 82.62 99 LYS A CA 1
ATOM 792 C C . LYS A 1 99 ? -29.535 -10.913 36.500 1.00 82.62 99 LYS A C 1
ATOM 794 O O . LYS A 1 99 ? -29.802 -11.719 37.390 1.00 82.62 99 LYS A O 1
ATOM 799 N N . ASP A 1 100 ? -30.087 -9.708 36.413 1.00 76.50 100 ASP A N 1
ATOM 800 C CA . ASP A 1 100 ? -31.053 -9.202 37.391 1.00 76.50 100 ASP A CA 1
ATOM 801 C C . ASP A 1 100 ? -32.408 -9.919 37.261 1.00 76.50 100 ASP A C 1
ATOM 803 O O . ASP A 1 100 ? -32.993 -10.323 38.268 1.00 76.50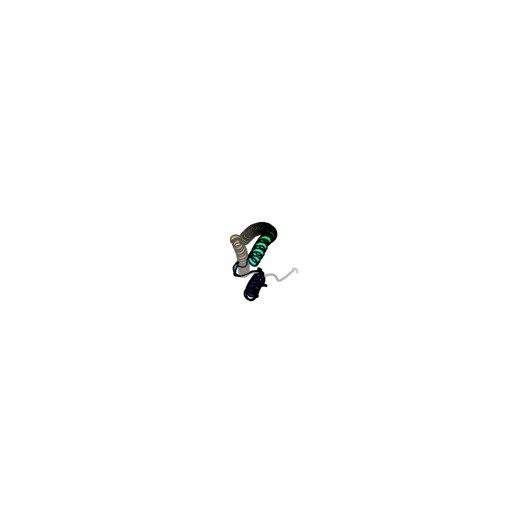 100 ASP A O 1
ATOM 807 N N . MET A 1 101 ? -32.863 -10.185 36.030 1.00 68.44 101 MET A N 1
ATOM 808 C CA . MET A 1 101 ? -34.124 -10.895 35.769 1.00 68.44 101 MET A CA 1
ATOM 809 C C . MET A 1 101 ? -34.074 -12.386 36.155 1.00 68.44 101 MET A C 1
ATOM 811 O O . MET A 1 101 ? -35.089 -12.966 36.531 1.00 68.44 101 MET A O 1
ATOM 815 N N . ALA A 1 102 ? -32.896 -13.013 36.085 1.00 62.84 102 ALA A N 1
ATOM 816 C CA . ALA A 1 102 ? -32.688 -14.426 36.405 1.00 62.84 102 ALA A CA 1
ATOM 817 C C . ALA A 1 102 ? -32.046 -14.647 37.785 1.00 62.84 102 ALA A C 1
ATOM 819 O O . ALA A 1 102 ? -31.358 -15.653 37.997 1.00 62.84 102 ALA A O 1
ATOM 820 N N . SER A 1 103 ? -32.215 -13.717 38.733 1.00 73.94 103 SER A N 1
ATOM 821 C CA . SER A 1 103 ? -31.648 -13.916 40.066 1.00 73.94 103 SER A CA 1
ATOM 822 C C . SER A 1 103 ? -32.232 -15.188 40.701 1.00 73.94 103 SER A C 1
ATOM 824 O O . SER A 1 103 ? -33.445 -15.393 40.781 1.00 73.94 103 SER A O 1
ATOM 826 N N . LYS A 1 104 ? -31.343 -16.090 41.135 1.00 70.25 104 LYS A N 1
ATOM 827 C CA . LYS A 1 104 ? -31.704 -17.374 41.760 1.00 70.25 104 LYS A CA 1
ATOM 828 C C . LYS A 1 104 ? -32.651 -17.180 42.941 1.00 70.25 104 LYS A C 1
ATOM 830 O O . LYS A 1 104 ? -33.478 -18.048 43.197 1.00 70.25 104 LYS A O 1
ATOM 835 N N . ASP A 1 105 ? -32.523 -16.059 43.643 1.00 73.38 105 ASP A N 1
ATOM 836 C CA . ASP A 1 105 ? -33.356 -15.732 44.792 1.00 73.38 105 ASP A CA 1
ATOM 837 C C . ASP A 1 105 ? -34.767 -15.298 44.387 1.00 73.38 105 ASP A C 1
ATOM 839 O O . ASP A 1 105 ? -35.702 -15.701 45.066 1.00 73.38 105 ASP A O 1
ATOM 843 N N . PHE A 1 106 ? -34.956 -14.613 43.251 1.00 79.00 106 PHE A N 1
ATOM 844 C CA . PHE A 1 106 ? -36.289 -14.357 42.692 1.00 79.00 106 PHE A CA 1
ATOM 845 C C . PHE A 1 106 ? -36.966 -15.660 42.260 1.00 79.00 106 PHE A C 1
ATOM 847 O O . PHE A 1 106 ? -38.080 -15.952 42.683 1.00 79.00 106 PHE A O 1
ATOM 854 N N . ILE A 1 107 ? -36.254 -16.504 41.503 1.00 81.56 107 ILE A N 1
ATOM 855 C CA . ILE A 1 107 ? -36.782 -17.806 41.064 1.00 81.56 107 ILE A CA 1
ATOM 856 C C . ILE A 1 107 ? -37.110 -18.694 42.271 1.00 81.56 107 ILE A C 1
ATOM 858 O O . ILE A 1 107 ? -38.137 -19.365 42.288 1.00 81.56 107 ILE A O 1
ATOM 862 N N . ARG A 1 108 ? -36.255 -18.695 43.300 1.00 83.56 108 ARG A N 1
ATOM 863 C CA . ARG A 1 108 ? -36.469 -19.451 44.540 1.00 83.56 108 ARG A CA 1
ATOM 864 C C . ARG A 1 108 ? -37.628 -18.893 45.361 1.00 83.56 108 ARG A C 1
ATOM 866 O O . ARG A 1 108 ? -38.368 -19.692 45.928 1.00 83.56 108 ARG A O 1
ATOM 873 N N . ALA A 1 109 ? -37.762 -17.572 45.460 1.00 86.56 109 ALA A N 1
ATOM 874 C CA . ALA A 1 109 ? -38.874 -16.936 46.154 1.00 86.56 109 ALA A CA 1
ATOM 875 C C . ALA A 1 109 ? -40.193 -17.298 45.470 1.00 86.56 109 ALA A C 1
ATOM 877 O O . ALA A 1 109 ? -41.096 -17.778 46.142 1.00 86.56 109 ALA A O 1
ATOM 878 N N . GLU A 1 110 ? -40.256 -17.207 44.143 1.00 89.94 110 GLU A N 1
ATOM 879 C CA . GLU A 1 110 ? -41.481 -17.504 43.405 1.00 89.94 110 GLU A CA 1
ATOM 880 C C . GLU A 1 110 ? -41.847 -18.989 43.444 1.00 89.94 110 GLU A C 1
ATOM 882 O O . GLU A 1 110 ? -43.000 -19.338 43.680 1.00 89.94 110 GLU A O 1
ATOM 887 N N . LEU A 1 111 ? -40.859 -19.885 43.337 1.00 88.56 111 LEU A N 1
ATOM 888 C CA . LEU A 1 111 ? -41.067 -21.318 43.571 1.00 88.56 111 LEU A CA 1
ATOM 889 C C . LEU A 1 111 ? -41.605 -21.605 44.974 1.00 88.56 111 LEU A C 1
ATOM 891 O O . LEU A 1 111 ? -42.455 -22.478 45.127 1.00 88.56 111 LEU A O 1
ATOM 895 N N . ARG A 1 112 ? -41.110 -20.894 45.993 1.00 91.31 112 ARG A N 1
ATOM 896 C CA . ARG A 1 112 ? -41.551 -21.077 47.377 1.00 91.31 112 ARG A CA 1
ATOM 897 C C . ARG A 1 112 ? -42.974 -20.565 47.572 1.00 91.31 112 ARG A C 1
ATOM 899 O O . ARG A 1 112 ? -43.788 -21.314 48.088 1.00 91.31 112 ARG A O 1
ATOM 906 N N . THR A 1 113 ? -43.286 -19.373 47.070 1.00 93.81 113 THR A N 1
ATOM 907 C CA . THR A 1 113 ? -44.640 -18.800 47.082 1.00 93.81 113 THR A CA 1
ATOM 908 C C . THR A 1 113 ? -45.648 -19.709 46.379 1.00 93.81 113 THR A C 1
ATOM 910 O O . THR A 1 113 ? -46.762 -19.895 46.869 1.00 93.81 113 THR A O 1
ATOM 913 N N . LEU A 1 114 ? -45.271 -20.294 45.236 1.00 93.12 114 LEU A N 1
ATOM 914 C CA . LEU A 1 114 ? -46.125 -21.228 44.499 1.00 93.12 114 LEU A CA 1
ATOM 915 C C . LEU A 1 114 ? -46.304 -22.564 45.235 1.00 93.12 114 LEU A C 1
ATOM 917 O O . LEU A 1 114 ? -47.406 -23.107 45.232 1.00 93.12 114 LEU A O 1
ATOM 921 N N . LEU A 1 115 ? -45.249 -23.089 45.870 1.00 92.50 115 LEU A N 1
ATOM 922 C CA . LEU A 1 115 ? -45.331 -24.291 46.709 1.00 92.50 115 LEU A CA 1
ATOM 923 C C . LEU A 1 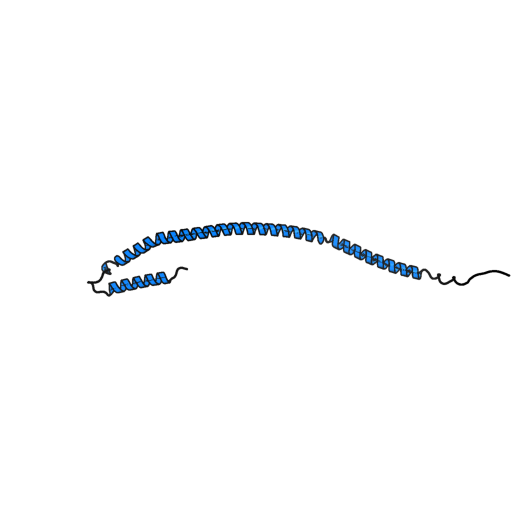115 ? -46.227 -24.072 47.928 1.00 92.50 115 LEU A C 1
ATOM 925 O O . LEU A 1 115 ? -47.052 -24.925 48.232 1.00 92.50 115 LEU A O 1
ATOM 929 N N . GLU A 1 116 ? -46.090 -22.928 48.591 1.00 94.25 116 GLU A N 1
ATOM 930 C CA . GLU A 1 116 ? -46.848 -22.575 49.791 1.00 94.25 116 GLU A CA 1
ATOM 931 C C . GLU A 1 116 ? -48.342 -22.425 49.472 1.00 94.25 116 GLU A C 1
ATOM 933 O O . GLU A 1 116 ? -49.169 -23.007 50.163 1.00 94.25 116 GLU A O 1
ATOM 938 N N . HIS A 1 117 ? -48.694 -21.802 48.339 1.00 90.88 117 HIS A N 1
ATOM 939 C CA . HIS A 1 117 ? -50.079 -21.780 47.845 1.00 90.88 117 HIS A CA 1
ATOM 940 C C . HIS A 1 117 ? -50.658 -23.176 47.574 1.00 90.88 117 HIS A C 1
ATOM 942 O O . HIS A 1 117 ? -51.855 -23.396 47.757 1.00 90.88 117 HIS A O 1
ATOM 948 N N . LEU A 1 118 ? -49.845 -24.111 47.076 1.00 89.69 118 LEU A N 1
ATOM 949 C CA . LEU A 1 118 ? -50.275 -25.488 46.819 1.00 89.69 118 LEU A CA 1
ATOM 950 C C . LEU A 1 118 ? -50.500 -26.257 48.127 1.00 89.69 118 LEU A C 1
ATOM 952 O O . LEU A 1 118 ? -51.487 -26.983 48.243 1.00 89.69 118 LEU A O 1
ATOM 956 N N . ASP A 1 119 ? -49.616 -26.059 49.102 1.00 91.44 119 ASP A N 1
ATOM 957 C CA . ASP A 1 119 ? -49.684 -26.667 50.431 1.00 91.44 119 ASP A CA 1
ATOM 958 C C . ASP A 1 119 ? -50.906 -26.169 51.219 1.00 91.44 119 ASP A C 1
ATOM 960 O O . ASP A 1 119 ? -51.710 -26.968 51.700 1.00 91.44 119 ASP A O 1
ATOM 964 N N . GLU A 1 120 ? -51.138 -24.853 51.236 1.00 89.38 120 GLU A N 1
ATOM 965 C CA . GLU A 1 120 ? -52.289 -24.224 51.895 1.00 89.38 120 GLU A CA 1
ATOM 966 C C . GLU A 1 120 ? -53.620 -24.739 51.327 1.00 89.38 120 GLU A C 1
ATOM 968 O O . GLU A 1 120 ? -54.564 -25.033 52.064 1.00 89.38 120 GLU A O 1
ATOM 973 N N . ARG A 1 121 ? -53.674 -24.933 50.004 1.00 86.75 121 ARG A N 1
ATOM 974 C CA . ARG A 1 121 ? -54.840 -25.490 49.313 1.00 86.75 121 ARG A CA 1
ATOM 975 C C . ARG A 1 121 ? -55.091 -26.948 49.700 1.00 86.75 121 ARG A C 1
ATOM 977 O O . ARG A 1 121 ? -56.239 -27.326 49.911 1.00 86.75 121 ARG A O 1
ATOM 984 N N . SER A 1 122 ? -54.029 -27.740 49.846 1.00 84.38 122 SER A N 1
ATOM 985 C CA . SER A 1 122 ? -54.131 -29.129 50.306 1.00 84.38 122 SER A CA 1
ATOM 986 C C . SER A 1 122 ? -54.628 -29.225 51.754 1.00 84.38 122 SER A C 1
ATOM 988 O O . SER A 1 122 ? -55.505 -30.032 52.057 1.00 84.38 122 SER A O 1
ATOM 990 N N . HIS A 1 123 ? -54.158 -28.335 52.633 1.00 83.00 123 HIS A N 1
ATOM 991 C CA . HIS A 1 123 ? -54.584 -28.271 54.029 1.00 83.00 123 HIS A CA 1
ATOM 992 C C . HIS A 1 123 ? -56.026 -27.785 54.202 1.00 83.00 123 HIS A C 1
ATOM 994 O O . HIS A 1 123 ? -56.723 -28.262 55.100 1.00 83.00 123 HIS A O 1
ATOM 1000 N N . LEU A 1 124 ? -56.491 -26.854 53.364 1.00 82.56 124 LEU A N 1
ATOM 1001 C CA . LEU A 1 124 ? -57.895 -26.437 53.332 1.00 82.56 124 LEU A CA 1
ATOM 1002 C C . LEU A 1 124 ? -58.809 -27.586 52.888 1.00 82.56 124 LEU A C 1
ATOM 1004 O O . LEU A 1 124 ? -59.824 -27.830 53.541 1.00 82.56 124 LEU A O 1
ATOM 1008 N N . ASP A 1 125 ? -58.421 -28.334 51.851 1.00 80.19 125 ASP A N 1
ATOM 1009 C CA . ASP A 1 125 ? -59.145 -29.537 51.419 1.00 80.19 125 ASP A CA 1
ATOM 1010 C C . ASP A 1 125 ? -59.182 -30.604 52.530 1.00 80.19 125 ASP A C 1
ATOM 1012 O O . ASP A 1 125 ? -60.204 -31.260 52.744 1.00 80.19 125 ASP A O 1
ATOM 1016 N N . GLU A 1 126 ? -58.091 -30.772 53.280 1.00 79.56 126 GLU A N 1
ATOM 1017 C CA . GLU A 1 126 ? -58.007 -31.749 54.369 1.00 79.56 126 GLU A CA 1
ATOM 1018 C C . GLU A 1 126 ? -58.799 -31.329 55.616 1.00 79.56 126 GLU A C 1
ATOM 1020 O O . GLU A 1 126 ? -59.484 -32.160 56.216 1.00 79.56 126 GLU A O 1
ATOM 1025 N N . ARG A 1 127 ? -58.800 -30.035 55.966 1.00 77.31 127 ARG A N 1
ATOM 1026 C CA . ARG A 1 127 ? -59.673 -29.483 57.017 1.00 77.31 127 ARG A CA 1
ATOM 1027 C C . ARG A 1 127 ? -61.144 -29.600 56.653 1.00 77.31 127 ARG A C 1
ATOM 1029 O O . ARG A 1 127 ? -61.916 -30.043 57.493 1.00 77.31 127 ARG A O 1
ATOM 1036 N N . SER A 1 128 ? -61.517 -29.299 55.409 1.00 74.38 128 SER A N 1
ATOM 1037 C CA . SER A 1 128 ? -62.895 -29.480 54.940 1.00 74.38 128 SER A CA 1
ATOM 1038 C C . SER A 1 128 ? -63.349 -30.934 55.099 1.00 74.38 128 SER A C 1
ATOM 1040 O O . SER A 1 128 ? -64.453 -31.184 55.564 1.00 74.38 128 SER A O 1
ATOM 1042 N N . ARG A 1 129 ? -62.482 -31.910 54.792 1.00 74.56 129 ARG A N 1
ATOM 1043 C CA . ARG A 1 129 ? -62.780 -33.341 54.992 1.00 74.56 129 ARG A CA 1
ATOM 1044 C C . ARG A 1 129 ? -62.871 -33.752 56.462 1.00 74.56 129 ARG A C 1
ATOM 1046 O O . ARG A 1 129 ? -63.576 -34.710 56.777 1.00 74.56 129 ARG A O 1
ATOM 1053 N N . LEU A 1 130 ? -62.117 -33.097 57.344 1.00 73.69 130 LEU A N 1
ATOM 1054 C CA . LEU A 1 130 ? -62.137 -33.355 58.784 1.00 73.69 130 LEU A CA 1
ATOM 1055 C C . LEU A 1 130 ? -63.366 -32.736 59.452 1.00 73.69 130 LEU A C 1
ATOM 1057 O O . LEU A 1 130 ? -63.999 -33.425 60.248 1.00 73.69 130 LEU 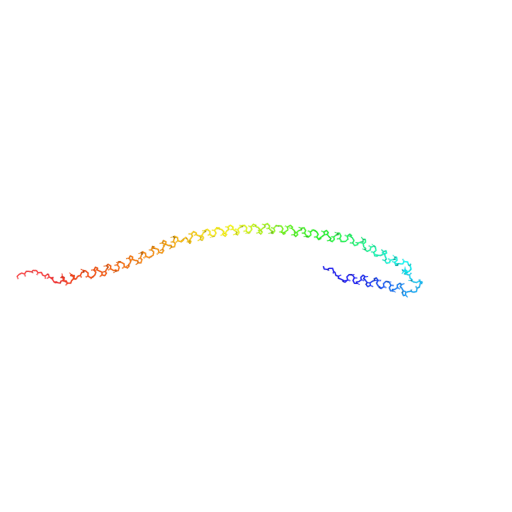A O 1
ATOM 1061 N N . ASP A 1 131 ? -63.747 -31.508 59.099 1.00 69.62 131 ASP A N 1
ATOM 1062 C CA . ASP A 1 131 ? -64.987 -30.878 59.572 1.00 69.62 131 ASP A CA 1
ATOM 1063 C C . ASP A 1 131 ? -66.214 -31.670 59.094 1.00 69.62 131 ASP A C 1
ATOM 1065 O O . ASP A 1 131 ? -67.102 -31.969 59.888 1.00 69.62 131 ASP A O 1
ATOM 1069 N N . GLU A 1 132 ? -66.207 -32.153 57.847 1.00 66.38 132 GLU A N 1
ATOM 1070 C CA . GLU A 1 132 ? -67.277 -33.001 57.298 1.00 66.38 132 GLU A CA 1
ATOM 1071 C C . GLU A 1 132 ? -67.343 -34.402 57.941 1.00 66.38 132 GLU A C 1
ATOM 1073 O O . GLU A 1 132 ? -68.378 -35.061 57.912 1.00 66.38 132 GLU A O 1
ATOM 1078 N N . ARG A 1 133 ? -66.257 -34.867 58.575 1.00 62.91 133 ARG A N 1
ATOM 1079 C CA . ARG A 1 133 ? -66.241 -36.096 59.395 1.00 62.91 133 ARG A CA 1
ATOM 1080 C C . ARG A 1 133 ? -66.576 -35.862 60.868 1.00 62.91 133 ARG A C 1
ATOM 1082 O O . ARG A 1 133 ? -66.899 -36.828 61.559 1.00 62.91 133 ARG A O 1
ATOM 1089 N N . SER A 1 134 ? -66.441 -34.630 61.353 1.00 57.91 134 SER A N 1
ATOM 1090 C CA . SER A 1 134 ? -66.613 -34.265 62.765 1.00 57.91 134 SER A CA 1
ATOM 1091 C C . SER A 1 134 ? -68.043 -33.846 63.104 1.00 57.91 134 SER A C 1
ATOM 1093 O O . SER A 1 134 ? -68.358 -33.715 64.285 1.00 57.91 134 SER A O 1
ATOM 1095 N N . ASP A 1 135 ? -68.912 -33.702 62.100 1.00 55.88 135 ASP A N 1
ATOM 1096 C CA . ASP A 1 135 ? -70.354 -33.517 62.269 1.00 55.88 135 ASP A CA 1
ATOM 1097 C C . ASP A 1 135 ? -71.132 -34.824 61.989 1.00 55.88 135 ASP A C 1
ATOM 1099 O O . ASP A 1 135 ? -71.559 -35.062 60.859 1.00 55.88 135 ASP A O 1
ATOM 1103 N N . PRO A 1 136 ? -71.325 -35.718 62.981 1.00 54.41 136 PRO A N 1
ATOM 1104 C CA . PRO A 1 136 ? -72.257 -36.831 62.852 1.00 54.41 136 PRO A CA 1
ATOM 1105 C C . PRO A 1 136 ? -73.697 -36.469 63.267 1.00 54.41 136 PRO A C 1
ATOM 1107 O O . PRO A 1 136 ? -74.524 -37.378 63.308 1.00 54.41 136 PRO A O 1
ATOM 1110 N N . ASP A 1 137 ? -74.028 -35.205 63.587 1.00 54.44 137 ASP A N 1
ATOM 1111 C CA . ASP A 1 137 ? -75.295 -34.874 64.269 1.00 54.44 137 ASP A CA 1
ATOM 1112 C C . ASP A 1 137 ? -76.095 -33.706 63.662 1.00 54.44 137 ASP A C 1
ATOM 1114 O O . ASP A 1 137 ? -76.812 -32.986 64.355 1.00 54.44 137 ASP A O 1
ATOM 1118 N N . SER A 1 138 ? -76.059 -33.545 62.337 1.00 51.22 138 SER A N 1
ATOM 1119 C CA . SER A 1 138 ? -76.985 -32.661 61.609 1.00 51.22 138 SER A CA 1
ATOM 1120 C C . SER A 1 138 ? -77.991 -33.429 60.739 1.00 51.22 138 SER A C 1
ATOM 1122 O O . SER A 1 138 ? -78.381 -32.989 59.661 1.00 51.22 138 SER A O 1
ATOM 1124 N N . THR A 1 139 ? -78.490 -34.577 61.226 1.00 50.69 139 THR A N 1
ATOM 1125 C CA . THR A 1 139 ? -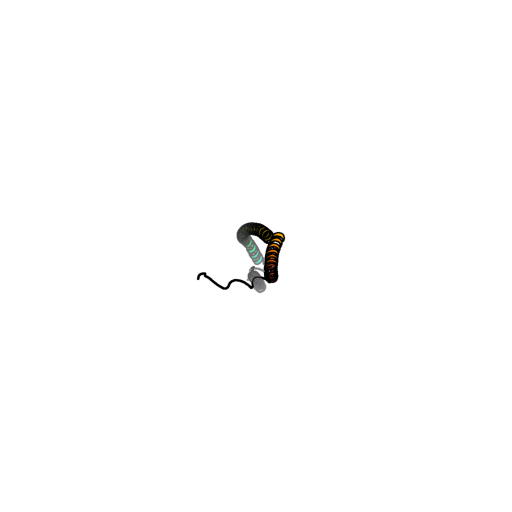79.633 -35.283 60.602 1.00 50.69 139 THR A CA 1
ATOM 1126 C C . THR A 1 139 ? -80.786 -35.546 61.574 1.00 50.69 139 THR A C 1
ATOM 1128 O O . THR A 1 139 ? -81.218 -36.675 61.755 1.00 50.69 139 THR A O 1
ATOM 1131 N N . SER A 1 140 ? -81.314 -34.510 62.223 1.00 50.94 140 SER A N 1
ATOM 1132 C CA . SER A 1 140 ? -82.731 -34.399 62.628 1.00 50.94 140 SER A CA 1
ATOM 1133 C C . SER A 1 140 ? -82.871 -33.086 63.396 1.00 50.94 140 SER A C 1
ATOM 1135 O O . SER A 1 140 ? -82.283 -32.882 64.443 1.00 50.94 140 SER A O 1
ATOM 1137 N N . THR A 1 141 ? -83.609 -32.085 62.945 1.00 46.41 141 THR A N 1
ATOM 1138 C CA . THR A 1 141 ? -85.055 -32.050 63.147 1.00 46.41 141 THR A CA 1
ATOM 1139 C C . THR A 1 141 ? -85.544 -30.777 62.465 1.00 46.41 141 THR A C 1
ATOM 1141 O O . THR A 1 141 ? -85.507 -29.690 63.032 1.00 46.41 141 THR A O 1
ATOM 1144 N N . SER A 1 142 ? -85.987 -30.891 61.221 1.00 49.47 142 SER A N 1
ATOM 1145 C CA . SER A 1 142 ? -86.834 -29.873 60.609 1.00 49.47 142 SER A CA 1
ATOM 1146 C C . SER A 1 142 ? -87.870 -30.601 59.785 1.00 49.47 142 SER A C 1
ATOM 1148 O O . SER A 1 142 ? -87.654 -30.877 58.611 1.00 49.47 142 SER A O 1
ATOM 1150 N N . THR A 1 143 ? -88.960 -31.014 60.427 1.00 49.00 143 THR A N 1
ATOM 1151 C CA . THR A 1 143 ? -90.235 -31.274 59.755 1.00 49.00 143 THR A CA 1
ATOM 1152 C C . THR A 1 143 ? -91.354 -31.293 60.795 1.00 49.00 143 THR A C 1
ATOM 1154 O O . THR A 1 143 ? -91.348 -32.103 61.716 1.00 49.00 143 THR A O 1
ATOM 1157 N N . LYS A 1 144 ? -92.335 -30.429 60.520 1.00 47.25 144 LYS A N 1
ATOM 1158 C CA . LYS A 1 144 ? -93.711 -30.326 61.024 1.00 47.25 144 LYS A CA 1
ATOM 1159 C C . LYS A 1 144 ? -93.970 -29.387 62.209 1.00 47.25 144 LYS A C 1
ATOM 1161 O O . LYS A 1 144 ? -93.648 -29.696 63.345 1.00 47.25 144 LYS A O 1
ATOM 1166 N N . GLU A 1 145 ? -94.385 -28.139 61.948 1.00 50.25 145 GLU A N 1
ATOM 1167 C CA . GLU A 1 145 ? -95.721 -27.704 61.449 1.00 50.25 145 GLU A CA 1
ATOM 1168 C C . GLU A 1 145 ? -96.706 -27.653 62.632 1.00 50.25 145 GLU A C 1
ATOM 1170 O O . GLU A 1 145 ? -97.011 -28.668 63.241 1.00 50.25 145 GLU A O 1
ATOM 1175 N N . SER A 1 146 ? -96.953 -26.452 63.179 1.00 46.94 146 SER A N 1
ATOM 1176 C CA . SER A 1 146 ? -98.196 -25.666 62.974 1.00 46.94 146 SER A CA 1
ATOM 1177 C C . SER A 1 146 ? -99.450 -26.510 63.247 1.00 46.94 146 SER A C 1
ATOM 1179 O O . SER A 1 146 ? -99.658 -27.500 62.571 1.00 46.94 146 SER A O 1
ATOM 1181 N N . ARG A 1 147 ? -100.402 -26.213 64.134 1.00 44.81 147 ARG A N 1
ATOM 1182 C CA . ARG A 1 147 ? -100.889 -25.009 64.833 1.00 44.81 147 ARG A CA 1
ATOM 1183 C C . ARG A 1 147 ? -101.897 -25.503 65.926 1.00 44.81 147 ARG A C 1
ATOM 1185 O O . ARG A 1 147 ? -102.123 -26.707 66.011 1.00 44.81 147 ARG A O 1
ATOM 1192 N N . PRO A 1 148 ? -102.514 -24.622 66.742 1.00 66.12 148 PRO A N 1
ATOM 1193 C CA . PRO A 1 148 ? -103.297 -24.971 67.935 1.00 66.12 148 PRO A CA 1
ATOM 1194 C C . PRO A 1 148 ? -104.816 -25.127 67.679 1.00 66.12 148 PRO A C 1
ATOM 1196 O O . PRO A 1 148 ? -105.287 -24.955 66.556 1.00 66.12 148 PRO A O 1
ATOM 1199 N N . THR A 1 149 ? -105.547 -25.295 68.794 1.00 46.97 149 THR A N 1
ATOM 1200 C CA . THR A 1 149 ? -106.968 -24.995 69.117 1.00 46.97 149 THR A CA 1
ATOM 1201 C C . THR A 1 149 ? -108.035 -26.104 69.111 1.00 46.97 149 THR A C 1
ATOM 1203 O O . THR A 1 149 ? -108.235 -26.780 68.108 1.00 46.97 149 THR A O 1
ATOM 1206 N N . ALA A 1 150 ? -108.788 -26.070 70.229 1.00 42.75 150 ALA A N 1
ATOM 1207 C CA . ALA A 1 150 ? -110.084 -26.665 70.596 1.00 42.75 150 ALA A CA 1
ATOM 1208 C C . ALA A 1 150 ? -110.089 -28.102 71.138 1.00 42.75 150 ALA A C 1
ATOM 1210 O O . ALA A 1 150 ? -109.869 -29.052 70.361 1.00 42.75 150 ALA A O 1
#

Foldseek 3Di:
DPDVVVVVVVVVVVVVLVVCLVPDDPVPNPQHVVVVRVVVVVVVVVVVVVVVVVVVVVVVVVVVVVVVVVVVVVVVVVVVVVVVVVVVVVVVVVVVVVCVVVPPVVVVVVVVVVVVVVVVVVVVVVVVVVVVVVDPDPPDDDDDDDDDDD

Organism: NCBI:txid1424661

Sequence (150 aa):
MGTPWFLLGLTLFAVAWISWNTLAPEAWRFDSVALGFIALTLVLSMQASYAAPMILLAQNRQDDRDRVQFEQDRQRAERTLADTEYLAREVVALRIAIKDMASKDFIRAELRTLLEHLDERSHLDERSRLDERSDPDSTSTSTKESRPTA

InterPro domains:
  IPR010406 Protein of unknown function DUF1003 [PF06210] (1-104)
  IPR010406 Protein of unknown function DUF1003 [PTHR41386] (2-123)